Protein AF-A0A151R5M3-F1 (afdb_monomer)

Sequence (95 aa):
MTIACFLSGAAILAVGAHLSYVNVAPQQARTKARNDFVMETLKKKYGYTSPYENLARNDPYDKRSQISSTRDKADYARARSDLVKETFSNLGFKK

Mean predicted aligned error: 15.24 Å

Solvent-accessible surface area (backbone atoms only — not comparable to full-atom values): 5420 Å² total; per-residue (Å²): 111,68,68,59,54,52,53,52,50,51,49,53,51,52,53,52,52,52,54,49,49,67,63,45,49,62,56,52,50,53,53,47,55,52,50,53,54,51,50,52,52,41,28,75,76,69,69,50,73,61,78,63,59,62,49,68,75,63,48,66,63,62,60,50,51,53,51,50,54,52,48,55,51,51,53,51,54,48,54,52,51,50,51,50,50,51,50,45,62,73,68,63,70,73,128

pLDDT: mean 81.11, std 11.11, range [55.09, 95.12]

Secondary structure (DSSP, 8-state):
-HHHHHHHHHHHHHHHHHHHHHHHHHHHHHHHHHHHHHHHHHHHHH----HHHHHHHT-HHHHHHHHHHHHHHHHHHHHHHHHHHHHHHHTT---

Organism: Cajanus cajan (NCBI:txid3821)

Structure (mmCIF, N/CA/C/O backbone):
data_AF-A0A151R5M3-F1
#
_en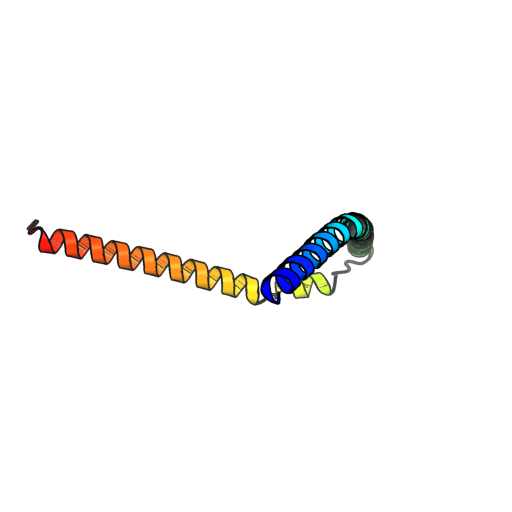try.id   AF-A0A151R5M3-F1
#
loop_
_atom_site.group_PDB
_atom_site.id
_atom_site.type_symbol
_atom_site.label_atom_id
_atom_site.label_alt_id
_atom_site.label_comp_id
_atom_site.label_asym_id
_atom_site.label_entity_id
_atom_site.label_seq_id
_atom_site.pdbx_PDB_ins_code
_atom_site.Cartn_x
_atom_site.Cartn_y
_atom_site.Cartn_z
_atom_site.occupancy
_atom_site.B_iso_or_equiv
_atom_site.auth_seq_id
_atom_site.auth_comp_id
_atom_site.auth_asym_id
_atom_site.auth_atom_id
_atom_site.pdbx_PDB_model_num
ATOM 1 N N . MET A 1 1 ? 27.560 -0.043 -25.882 1.00 61.59 1 MET A N 1
ATOM 2 C CA . MET A 1 1 ? 27.928 0.654 -24.629 1.00 61.59 1 MET A CA 1
ATOM 3 C C . MET A 1 1 ? 26.723 1.260 -23.918 1.00 61.59 1 MET A C 1
ATOM 5 O O . MET A 1 1 ? 26.502 0.904 -22.774 1.00 61.59 1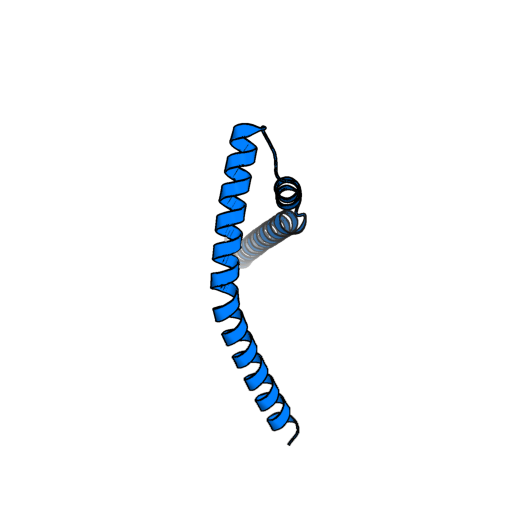 MET A O 1
ATOM 9 N N . THR A 1 2 ? 25.877 2.060 -24.575 1.00 86.50 2 THR A N 1
ATOM 10 C CA . THR A 1 2 ? 24.677 2.661 -23.948 1.00 86.50 2 THR A CA 1
ATOM 11 C C . THR A 1 2 ? 23.682 1.637 -23.390 1.00 86.50 2 THR A C 1
ATOM 13 O O . THR A 1 2 ? 23.299 1.737 -22.231 1.00 86.50 2 THR A O 1
ATOM 16 N N . ILE A 1 3 ? 23.318 0.610 -24.167 1.00 87.12 3 ILE A N 1
ATOM 17 C CA . ILE A 1 3 ? 22.365 -0.438 -23.744 1.00 87.12 3 ILE A CA 1
ATOM 18 C C . ILE A 1 3 ? 22.840 -1.147 -22.466 1.00 87.12 3 ILE A C 1
ATOM 20 O O . ILE A 1 3 ? 22.052 -1.366 -21.553 1.00 87.12 3 ILE A O 1
ATOM 24 N N . ALA A 1 4 ? 24.136 -1.451 -22.367 1.00 85.19 4 ALA A N 1
ATOM 25 C CA . ALA A 1 4 ? 24.711 -2.098 -21.190 1.00 85.19 4 ALA A CA 1
ATOM 26 C C . ALA A 1 4 ? 24.626 -1.205 -19.939 1.00 85.19 4 ALA A C 1
ATOM 28 O O . ALA A 1 4 ? 24.248 -1.691 -18.877 1.00 85.19 4 ALA A O 1
ATOM 29 N N . CYS A 1 5 ? 24.897 0.099 -20.071 1.00 86.56 5 CYS A N 1
ATOM 30 C CA . CYS A 1 5 ? 24.735 1.067 -18.981 1.00 86.56 5 CYS A CA 1
ATOM 31 C C . CYS A 1 5 ? 23.273 1.193 -18.522 1.00 86.56 5 CYS A C 1
ATOM 33 O O . CYS A 1 5 ? 23.009 1.262 -17.324 1.00 86.56 5 CYS A O 1
ATOM 35 N N . PHE A 1 6 ? 22.312 1.199 -19.452 1.00 91.81 6 PHE A N 1
ATOM 36 C CA . PHE A 1 6 ? 20.889 1.250 -19.100 1.00 91.81 6 PHE A CA 1
ATOM 37 C C . PHE A 1 6 ? 20.428 -0.022 -18.390 1.00 91.81 6 PHE A C 1
ATOM 39 O O . PHE A 1 6 ? 19.732 0.066 -17.382 1.00 91.81 6 PHE A O 1
ATOM 46 N N . LEU A 1 7 ? 20.848 -1.195 -18.870 1.00 93.31 7 LEU A N 1
ATOM 47 C CA . LEU A 1 7 ? 20.525 -2.470 -18.231 1.00 93.31 7 LEU A CA 1
ATOM 48 C C . LEU A 1 7 ? 21.146 -2.575 -16.833 1.00 93.31 7 LEU A C 1
ATOM 50 O O . LEU A 1 7 ? 20.467 -3.004 -15.902 1.00 93.31 7 LEU A O 1
ATOM 54 N N . SER A 1 8 ? 22.397 -2.134 -16.654 1.00 91.56 8 SER A N 1
ATOM 55 C CA . SER A 1 8 ? 23.029 -2.139 -15.331 1.00 91.56 8 SER A CA 1
ATOM 56 C C . SER A 1 8 ? 22.352 -1.154 -14.375 1.0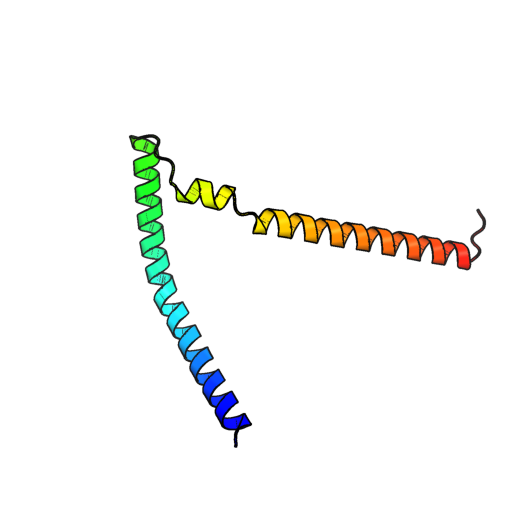0 91.56 8 SER A C 1
ATOM 58 O O . SER A 1 8 ? 22.113 -1.490 -13.218 1.00 91.56 8 SER A O 1
ATOM 60 N N . GLY A 1 9 ? 21.989 0.040 -14.854 1.00 93.81 9 GLY A N 1
ATOM 61 C CA . GLY A 1 9 ? 21.242 1.020 -14.068 1.00 93.81 9 GLY A CA 1
ATOM 62 C C .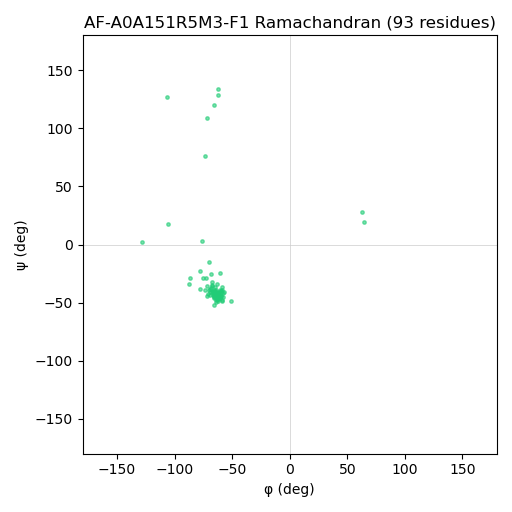 GLY A 1 9 ? 19.867 0.496 -13.651 1.00 93.81 9 GLY A C 1
ATOM 63 O O . GLY A 1 9 ? 19.514 0.559 -12.475 1.00 93.81 9 GLY A O 1
ATOM 64 N N . ALA A 1 10 ? 19.120 -0.094 -14.588 1.00 94.12 10 ALA A N 1
ATOM 65 C CA . ALA A 1 10 ? 17.820 -0.698 -14.312 1.00 94.12 10 ALA A CA 1
ATOM 66 C C . ALA A 1 10 ? 17.921 -1.833 -13.281 1.00 94.12 10 ALA A C 1
ATOM 68 O O . ALA A 1 10 ? 17.089 -1.911 -12.378 1.00 94.12 10 ALA A O 1
ATOM 69 N N . ALA A 1 11 ? 18.962 -2.668 -13.362 1.00 93.19 11 ALA A N 1
ATOM 70 C CA . ALA A 1 11 ? 19.198 -3.740 -12.398 1.00 93.19 11 ALA A CA 1
ATOM 71 C C . ALA A 1 11 ? 19.452 -3.202 -10.979 1.00 93.19 11 ALA A C 1
ATOM 73 O O . ALA A 1 11 ? 18.836 -3.678 -10.025 1.00 93.19 11 ALA A O 1
ATOM 74 N N . ILE A 1 12 ? 20.299 -2.177 -10.828 1.00 95.12 12 ILE A N 1
ATOM 75 C CA . ILE A 1 12 ? 20.582 -1.561 -9.521 1.00 95.12 12 ILE A CA 1
ATOM 76 C C . ILE A 1 12 ? 19.315 -0.931 -8.931 1.00 95.12 12 ILE A C 1
ATOM 78 O O . ILE A 1 12 ? 19.028 -1.123 -7.749 1.00 95.12 12 ILE A O 1
ATOM 82 N N . LEU A 1 13 ? 18.527 -0.224 -9.747 1.00 94.50 13 LEU A N 1
ATOM 83 C CA . LEU A 1 13 ? 17.270 0.378 -9.299 1.00 94.50 13 LEU A CA 1
ATOM 84 C C . LEU A 1 13 ? 16.244 -0.677 -8.878 1.00 94.50 13 LEU A C 1
ATOM 86 O O . LEU A 1 13 ? 15.605 -0.513 -7.842 1.00 94.50 13 LEU A O 1
A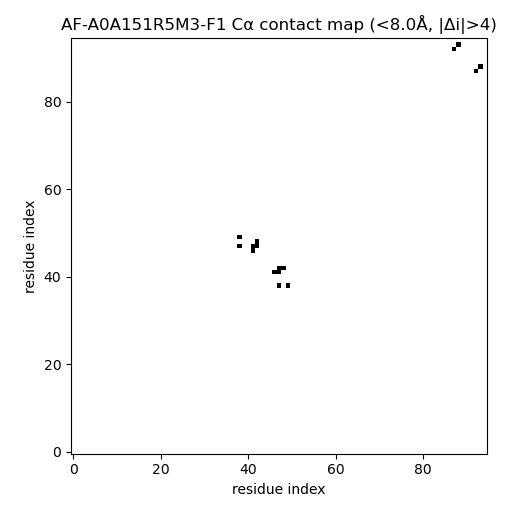TOM 90 N N . ALA A 1 14 ? 16.113 -1.772 -9.630 1.00 94.44 14 ALA A N 1
ATOM 91 C CA . ALA A 1 14 ? 15.199 -2.858 -9.291 1.00 94.44 14 ALA A CA 1
ATOM 92 C C . ALA A 1 14 ? 15.574 -3.525 -7.957 1.00 94.44 14 ALA A C 1
ATOM 94 O O . ALA A 1 14 ? 14.713 -3.721 -7.098 1.00 94.44 14 ALA A O 1
ATOM 95 N N . VAL A 1 15 ? 16.862 -3.817 -7.748 1.00 93.50 15 VAL A N 1
ATOM 96 C CA . VAL A 1 15 ? 17.360 -4.406 -6.494 1.00 93.50 15 VAL A CA 1
ATOM 97 C C . VAL A 1 15 ? 17.181 -3.437 -5.323 1.00 93.50 15 VAL A C 1
ATOM 99 O O . VAL A 1 15 ? 16.679 -3.829 -4.270 1.00 93.50 15 VAL A O 1
ATOM 102 N N . GLY A 1 16 ? 17.528 -2.161 -5.508 1.00 91.31 16 GLY A N 1
ATOM 103 C CA . GLY A 1 16 ? 17.348 -1.129 -4.486 1.00 91.31 16 GLY A CA 1
ATOM 104 C C . GLY A 1 16 ? 15.879 -0.933 -4.103 1.00 91.31 16 GLY A C 1
ATOM 105 O O . GLY A 1 16 ? 15.552 -0.871 -2.917 1.00 91.31 16 GLY A O 1
ATOM 106 N N . ALA A 1 17 ? 14.978 -0.909 -5.088 1.00 90.88 17 ALA A N 1
ATOM 107 C CA . ALA A 1 17 ? 13.539 -0.822 -4.858 1.00 90.88 17 ALA A CA 1
ATOM 108 C C . ALA A 1 17 ? 13.004 -2.048 -4.103 1.00 90.88 17 ALA A C 1
ATOM 110 O O . ALA A 1 17 ? 12.226 -1.891 -3.161 1.00 90.88 17 ALA A O 1
ATOM 111 N N . HIS A 1 18 ? 13.452 -3.256 -4.461 1.00 88.69 18 HIS A N 1
ATOM 112 C CA . HIS A 1 18 ? 13.044 -4.487 -3.786 1.00 88.69 18 HIS A CA 1
ATOM 113 C C . HIS A 1 18 ? 13.460 -4.497 -2.308 1.00 88.69 18 HIS A C 1
ATOM 115 O O . HIS A 1 18 ? 12.626 -4.726 -1.431 1.00 88.69 18 HIS A O 1
ATOM 121 N N . LEU A 1 19 ? 14.722 -4.168 -2.016 1.00 87.69 19 LEU A N 1
ATOM 122 C CA . LEU A 1 19 ? 15.237 -4.090 -0.644 1.00 87.69 19 LEU A CA 1
ATOM 123 C C . LEU A 1 19 ? 14.551 -2.986 0.172 1.00 87.69 19 LEU A C 1
ATOM 125 O O . LEU A 1 19 ? 14.229 -3.189 1.344 1.00 87.69 19 LEU A O 1
ATOM 129 N N . SER A 1 20 ? 14.284 -1.835 -0.451 1.00 82.81 20 SER A N 1
ATOM 130 C CA . SER A 1 20 ? 13.527 -0.745 0.171 1.00 82.81 20 SER A CA 1
ATOM 131 C C . SER A 1 20 ? 12.126 -1.210 0.580 1.00 82.81 20 SER A C 1
ATOM 133 O O . SER A 1 20 ? 11.728 -1.040 1.733 1.00 82.81 20 SER A O 1
ATOM 135 N N . TYR A 1 21 ? 11.406 -1.888 -0.319 1.00 81.56 21 TYR A N 1
ATOM 136 C CA . TYR A 1 21 ? 10.061 -2.393 -0.040 1.00 81.56 21 TYR A CA 1
ATOM 137 C C . TYR A 1 21 ? 10.042 -3.400 1.118 1.00 81.56 21 TYR A C 1
ATOM 139 O O . TYR A 1 21 ? 9.229 -3.268 2.036 1.00 81.56 21 TYR A O 1
ATOM 147 N N . VAL A 1 22 ? 10.974 -4.361 1.124 1.00 83.94 22 VAL A N 1
ATOM 148 C CA . VAL A 1 22 ? 11.096 -5.376 2.187 1.00 83.94 22 VAL A CA 1
ATOM 149 C C . VAL A 1 22 ? 11.322 -4.739 3.563 1.00 83.94 22 VAL A C 1
ATOM 151 O O . VAL A 1 22 ? 10.761 -5.208 4.552 1.00 83.94 22 VAL A O 1
ATOM 154 N N . ASN A 1 23 ? 12.079 -3.643 3.639 1.00 82.94 23 ASN A N 1
ATOM 155 C CA . ASN A 1 23 ? 12.396 -2.984 4.909 1.00 82.94 23 ASN A CA 1
ATOM 156 C C . ASN A 1 23 ? 11.342 -1.963 5.370 1.00 82.94 23 ASN A C 1
ATOM 158 O O . ASN A 1 23 ? 11.181 -1.743 6.576 1.00 82.94 23 ASN A O 1
ATOM 162 N N . VAL A 1 24 ? 10.616 -1.335 4.441 1.00 81.00 24 VAL A N 1
ATOM 163 C CA . VAL A 1 24 ? 9.549 -0.367 4.753 1.00 81.00 24 VAL A CA 1
ATOM 164 C C . VAL A 1 24 ? 8.264 -1.078 5.178 1.00 81.00 24 VAL A C 1
ATOM 166 O O . VAL A 1 24 ? 7.613 -0.644 6.131 1.00 81.00 24 VAL A O 1
ATOM 169 N N . ALA A 1 25 ? 7.929 -2.207 4.550 1.00 79.56 25 ALA A N 1
ATOM 170 C CA . ALA A 1 25 ? 6.720 -2.976 4.842 1.00 79.56 25 ALA A CA 1
ATOM 171 C C . ALA A 1 25 ? 6.506 -3.305 6.340 1.00 79.56 25 ALA A C 1
ATOM 173 O O . ALA A 1 25 ? 5.416 -3.035 6.854 1.00 79.56 25 ALA A O 1
ATOM 174 N N . PRO A 1 26 ? 7.496 -3.817 7.102 1.00 77.75 26 PRO A N 1
ATOM 175 C CA . PRO A 1 26 ? 7.297 -4.129 8.518 1.00 77.75 26 PRO A CA 1
ATOM 176 C C . PRO A 1 26 ? 7.094 -2.876 9.378 1.00 77.75 26 PRO A C 1
ATOM 178 O O . PRO A 1 26 ? 6.352 -2.909 10.361 1.00 77.75 26 PRO A O 1
ATOM 181 N N . GLN A 1 27 ? 7.721 -1.754 9.017 1.00 80.06 27 GLN A N 1
ATOM 182 C CA . GLN A 1 27 ? 7.536 -0.485 9.723 1.00 80.06 27 GLN A CA 1
ATOM 183 C C . GLN A 1 27 ? 6.145 0.089 9.451 1.00 80.06 27 GLN A C 1
ATOM 185 O O . GLN A 1 27 ? 5.450 0.504 10.379 1.00 80.06 27 GLN A O 1
ATOM 190 N N . GLN A 1 28 ? 5.697 0.020 8.199 1.00 82.88 28 GLN A N 1
ATOM 191 C CA . GLN A 1 28 ? 4.352 0.409 7.802 1.00 82.88 28 GLN A CA 1
ATOM 192 C C . GLN A 1 28 ? 3.289 -0.454 8.495 1.00 82.88 28 GLN A C 1
ATOM 194 O O . GLN A 1 28 ? 2.302 0.087 8.988 1.00 82.88 28 GLN A O 1
ATOM 199 N N . ALA A 1 29 ? 3.510 -1.767 8.617 1.00 79.06 29 ALA A N 1
ATO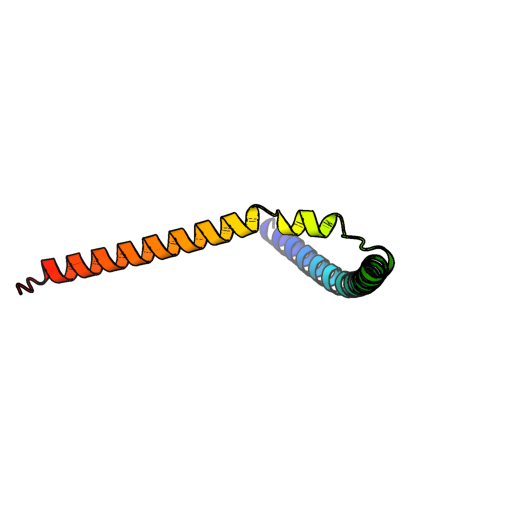M 200 C CA . ALA A 1 29 ? 2.604 -2.675 9.320 1.00 79.06 29 ALA A CA 1
ATOM 201 C C . ALA A 1 29 ? 2.465 -2.324 10.811 1.00 79.06 29 ALA A C 1
ATOM 203 O O . ALA A 1 29 ? 1.352 -2.288 11.335 1.00 79.06 29 ALA A O 1
ATOM 204 N N . ARG A 1 30 ? 3.572 -1.997 11.493 1.00 84.19 30 ARG A N 1
ATOM 205 C CA . ARG A 1 30 ? 3.550 -1.576 12.907 1.00 84.19 30 ARG A CA 1
ATOM 206 C C . ARG A 1 30 ? 2.823 -0.249 13.100 1.00 84.19 30 ARG A C 1
ATOM 208 O O . ARG A 1 30 ? 2.003 -0.129 14.008 1.00 84.19 30 ARG A O 1
ATOM 215 N N . THR A 1 31 ? 3.102 0.734 12.248 1.00 84.81 31 THR A N 1
ATOM 216 C CA . THR A 1 31 ? 2.433 2.040 12.300 1.00 84.81 31 THR A CA 1
ATOM 217 C C . THR A 1 31 ? 0.945 1.904 12.000 1.00 84.81 31 THR A C 1
ATOM 219 O O . THR A 1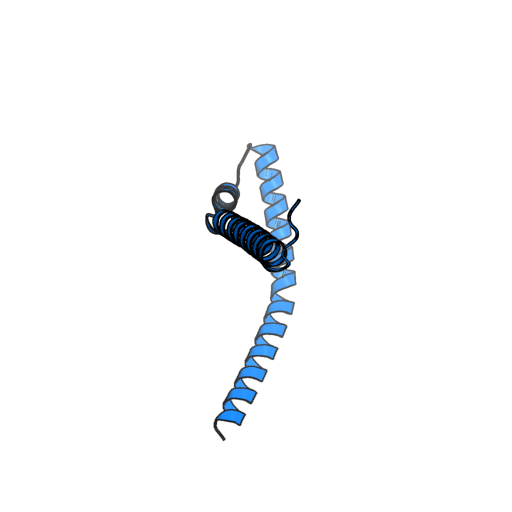 31 ? 0.127 2.485 12.709 1.00 84.81 31 THR A O 1
ATOM 222 N N . LYS A 1 32 ? 0.578 1.073 11.018 1.00 82.44 32 LYS A N 1
ATOM 223 C CA . LYS A 1 32 ? -0.818 0.781 10.693 1.00 82.44 32 LYS A CA 1
ATOM 224 C C . LYS A 1 32 ? -1.541 0.107 11.859 1.00 82.44 32 LYS A C 1
ATOM 226 O O . LYS A 1 32 ? -2.595 0.586 12.248 1.00 82.44 32 LYS A O 1
ATOM 231 N N . ALA A 1 33 ? -0.948 -0.915 12.477 1.00 85.06 33 ALA A N 1
ATOM 232 C CA . ALA A 1 33 ? -1.544 -1.596 13.629 1.00 85.06 33 ALA A CA 1
ATOM 233 C C . ALA A 1 33 ? -1.786 -0.646 14.815 1.00 85.06 33 ALA A C 1
ATOM 235 O O . ALA A 1 33 ? -2.829 -0.705 15.463 1.00 85.06 33 ALA A O 1
ATOM 236 N N . ARG A 1 34 ? -0.847 0.275 15.078 1.00 87.62 34 ARG A N 1
ATOM 237 C CA . ARG A 1 34 ? -1.033 1.314 16.104 1.00 87.62 34 ARG A CA 1
ATOM 238 C C . ARG A 1 34 ? -2.148 2.285 15.740 1.00 87.62 34 ARG A C 1
ATOM 240 O O . ARG A 1 34 ? -2.950 2.627 16.602 1.00 87.62 34 ARG A O 1
ATOM 247 N N . ASN A 1 35 ? -2.194 2.728 14.487 1.00 85.62 35 ASN A N 1
ATOM 248 C CA . ASN A 1 35 ? -3.233 3.637 14.024 1.00 85.62 35 ASN A CA 1
ATOM 249 C C . ASN A 1 35 ? -4.620 2.985 14.135 1.00 85.62 35 ASN A C 1
ATOM 251 O O . ASN A 1 35 ? -5.525 3.586 14.704 1.00 85.62 35 ASN A O 1
ATOM 255 N N . ASP A 1 36 ? -4.754 1.732 13.692 1.00 87.19 36 ASP A N 1
ATOM 256 C CA . ASP A 1 36 ? -6.001 0.963 13.748 1.00 87.19 36 ASP A CA 1
ATOM 257 C C . ASP A 1 36 ? -6.504 0.837 15.203 1.00 87.19 36 ASP A C 1
ATOM 259 O O . ASP A 1 36 ? -7.665 1.137 15.485 1.00 87.19 36 ASP A O 1
ATOM 263 N N . PHE A 1 37 ? -5.612 0.525 16.153 1.00 88.94 37 PHE A N 1
ATOM 264 C CA . PHE A 1 37 ? -5.941 0.467 17.584 1.00 88.94 37 PHE A CA 1
ATOM 265 C C . PHE A 1 37 ? -6.400 1.819 18.166 1.00 88.94 37 PHE A C 1
ATOM 267 O O . PHE A 1 37 ? -7.373 1.892 18.925 1.00 88.94 37 PHE A O 1
ATOM 274 N N . VAL A 1 38 ? -5.712 2.915 17.825 1.00 90.06 38 VAL A N 1
ATOM 275 C CA . VAL A 1 38 ? -6.081 4.260 18.299 1.00 90.06 38 VAL A CA 1
ATOM 276 C C . VAL A 1 38 ? -7.429 4.679 17.716 1.00 90.06 38 VAL A C 1
ATOM 278 O O . VAL A 1 38 ? -8.278 5.186 18.449 1.00 90.06 38 VAL A O 1
ATOM 281 N N . MET A 1 39 ? -7.657 4.430 16.426 1.00 87.06 39 MET A N 1
ATOM 282 C CA . MET A 1 39 ? -8.926 4.739 15.767 1.00 87.06 39 MET A CA 1
ATOM 283 C C . MET A 1 39 ? -10.086 3.950 16.379 1.00 87.06 39 MET A C 1
ATOM 285 O O . MET A 1 39 ? -11.127 4.538 16.669 1.00 87.06 39 MET A O 1
ATOM 289 N N . GLU A 1 40 ? -9.904 2.656 16.652 1.00 88.62 40 GLU A N 1
ATOM 290 C CA . GLU A 1 40 ? -10.906 1.833 17.338 1.00 88.62 40 GLU A CA 1
ATOM 291 C C . GLU A 1 40 ? -11.238 2.393 18.730 1.00 88.62 40 GLU A C 1
ATOM 293 O O . GLU A 1 40 ? -12.408 2.543 19.095 1.00 88.62 40 GLU A O 1
ATOM 298 N N . THR A 1 41 ? -10.210 2.784 19.486 1.00 91.31 41 THR A N 1
ATOM 299 C CA . THR A 1 41 ? -10.371 3.364 20.825 1.00 91.31 41 THR A CA 1
ATOM 300 C C . THR A 1 41 ? -11.132 4.691 20.781 1.00 91.31 41 THR A C 1
ATOM 302 O O . THR A 1 41 ? -12.053 4.907 21.575 1.00 91.31 41 THR A O 1
ATOM 305 N N . LEU A 1 42 ? -10.782 5.581 19.848 1.00 91.19 42 LEU A N 1
ATOM 306 C CA . LEU A 1 42 ? -11.443 6.876 19.674 1.00 91.19 42 LEU A CA 1
ATOM 307 C C . LEU A 1 42 ? -12.892 6.717 19.209 1.00 91.19 42 LEU A C 1
ATOM 309 O O . LEU A 1 42 ? -13.780 7.403 19.722 1.00 91.19 42 LEU A O 1
ATOM 313 N N . LYS A 1 43 ? -13.153 5.777 18.297 1.00 88.81 43 LYS A N 1
ATOM 314 C CA . LYS A 1 43 ? -14.504 5.445 17.837 1.00 88.81 43 LYS A CA 1
ATOM 315 C C . LYS A 1 43 ? -15.370 4.949 18.990 1.00 88.81 43 LYS A C 1
ATOM 317 O O . LYS A 1 43 ? -16.481 5.438 19.169 1.00 88.81 43 LYS A O 1
ATOM 322 N N . LYS A 1 44 ? -14.846 4.038 19.817 1.00 91.38 44 LYS A N 1
ATOM 323 C CA . LYS A 1 44 ? -15.567 3.492 20.977 1.00 91.38 44 LYS A CA 1
ATOM 324 C C . LYS A 1 44 ? -15.861 4.547 22.044 1.00 91.38 44 LYS A C 1
ATOM 326 O O . LYS A 1 44 ? -16.924 4.510 22.651 1.00 91.38 44 LYS A O 1
ATOM 331 N N . LYS A 1 45 ? -14.916 5.455 22.307 1.00 93.44 45 LYS A N 1
ATOM 332 C CA . LYS A 1 45 ? -15.010 6.408 23.424 1.00 93.44 45 LYS A CA 1
ATOM 333 C C . LYS A 1 45 ? -15.755 7.698 23.058 1.00 93.44 45 LYS A C 1
ATOM 335 O O . LYS A 1 45 ? -16.445 8.247 23.908 1.00 93.44 45 LYS A O 1
ATOM 340 N N . TYR A 1 46 ? -15.628 8.165 21.815 1.00 92.19 46 TYR A N 1
ATOM 341 C CA . TYR A 1 46 ? -16.122 9.480 21.386 1.00 92.19 46 TYR A CA 1
ATOM 342 C C . TYR A 1 46 ? -17.001 9.443 20.128 1.00 92.19 46 TYR A C 1
ATOM 344 O O . TYR A 1 46 ? -17.382 10.498 19.632 1.00 92.19 46 TYR A O 1
ATOM 352 N N . GLY A 1 47 ? -17.290 8.265 19.561 1.00 88.69 47 GLY A N 1
ATOM 353 C CA . GLY A 1 47 ? -17.986 8.170 18.270 1.00 88.69 47 GLY A CA 1
ATOM 354 C C . GLY A 1 47 ? -17.175 8.754 17.108 1.00 88.69 47 GLY A C 1
ATOM 355 O O . GLY A 1 47 ? -17.732 9.100 16.068 1.00 88.69 47 GLY A O 1
ATOM 356 N N . TYR A 1 48 ? -15.858 8.898 17.287 1.00 83.94 48 TYR A N 1
ATOM 357 C CA . TYR A 1 48 ? -14.985 9.516 16.301 1.00 83.94 48 TYR A CA 1
ATOM 358 C C . TYR A 1 48 ? -14.982 8.717 14.994 1.00 83.94 48 TYR A C 1
ATOM 360 O O . TYR A 1 48 ? -14.753 7.507 14.990 1.00 83.94 48 TYR A O 1
ATOM 368 N N . THR A 1 49 ? -15.213 9.416 13.884 1.00 80.44 49 THR A N 1
ATOM 369 C CA . THR A 1 49 ? -15.068 8.878 12.529 1.00 80.44 49 THR A CA 1
ATOM 370 C C . THR A 1 49 ? -13.812 9.474 11.915 1.00 80.44 49 THR A C 1
ATOM 372 O O . THR A 1 49 ? -13.646 10.694 11.897 1.00 80.44 49 THR A O 1
ATOM 375 N N . SER A 1 50 ? -12.926 8.619 11.408 1.00 76.19 50 SER A N 1
ATOM 376 C CA . SER A 1 50 ? -11.685 9.070 10.784 1.00 76.19 50 SER A CA 1
ATOM 377 C C . SER A 1 50 ? -11.983 9.929 9.543 1.00 76.19 50 SER A C 1
ATOM 379 O O . SER A 1 50 ? -12.782 9.518 8.695 1.00 76.19 50 SER A O 1
ATOM 381 N N . PRO A 1 51 ? -11.324 11.089 9.359 1.00 75.75 51 PRO A N 1
ATOM 382 C CA . PRO A 1 51 ? -11.484 11.906 8.154 1.00 75.75 51 PRO A CA 1
ATOM 383 C C . PRO A 1 51 ? -11.064 11.152 6.882 1.00 75.75 51 PRO A C 1
ATOM 385 O O . PRO A 1 51 ? -11.592 11.418 5.804 1.00 75.75 51 PRO A O 1
ATOM 388 N N . TYR A 1 52 ? -10.188 10.151 7.011 1.00 65.44 52 TYR A N 1
ATOM 389 C CA . TYR A 1 52 ? -9.737 9.300 5.909 1.00 65.44 52 TYR A CA 1
ATOM 390 C C . TYR A 1 52 ? -10.755 8.221 5.511 1.00 65.44 52 TYR A C 1
ATOM 392 O O . TYR A 1 52 ? -10.752 7.770 4.368 1.00 65.44 52 TYR A O 1
ATOM 400 N N . GLU A 1 53 ? -11.668 7.836 6.407 1.00 66.94 53 GLU A N 1
ATOM 401 C CA . GLU A 1 53 ? -12.736 6.870 6.104 1.00 66.94 53 GLU A CA 1
ATOM 402 C C . GLU A 1 53 ? -13.745 7.452 5.101 1.00 66.94 53 GLU A C 1
ATOM 404 O O . GLU A 1 53 ? -14.241 6.759 4.212 1.00 66.94 53 GLU A O 1
ATOM 409 N N . ASN A 1 54 ? -13.999 8.760 5.187 1.00 64.50 54 ASN A N 1
ATOM 410 C CA . ASN A 1 54 ? -14.878 9.462 4.256 1.00 64.50 54 ASN A CA 1
ATOM 411 C C . ASN A 1 54 ? -14.216 9.706 2.893 1.00 64.50 54 ASN A C 1
ATOM 413 O O . ASN A 1 54 ? -14.921 9.745 1.890 1.00 64.50 54 ASN A O 1
ATOM 417 N N . LEU A 1 55 ? -12.887 9.834 2.830 1.00 66.00 55 LEU A N 1
ATOM 418 C CA . LEU A 1 55 ? -12.161 9.944 1.559 1.00 66.00 55 LEU A CA 1
ATOM 419 C C . LEU A 1 55 ? -12.133 8.603 0.816 1.00 66.00 55 LEU A C 1
ATOM 421 O O . LEU A 1 55 ? -12.448 8.567 -0.368 1.00 66.00 55 LEU A O 1
ATOM 425 N N . ALA A 1 56 ? -11.864 7.497 1.519 1.00 62.41 56 ALA A N 1
ATOM 426 C CA . ALA A 1 56 ? -11.862 6.157 0.927 1.00 62.41 56 ALA A CA 1
ATOM 427 C C . ALA A 1 56 ? -13.244 5.739 0.384 1.00 62.41 56 ALA A C 1
ATOM 429 O O . ALA A 1 56 ? -13.336 5.068 -0.639 1.00 62.41 56 ALA A O 1
ATOM 430 N N . ARG A 1 57 ? -14.337 6.174 1.029 1.00 56.78 57 ARG A N 1
ATOM 431 C CA . ARG A 1 57 ? -15.710 5.946 0.541 1.00 56.78 57 ARG A CA 1
ATOM 432 C C . ARG A 1 57 ? -16.030 6.720 -0.747 1.00 56.78 57 ARG A C 1
ATOM 434 O O . ARG A 1 57 ? -16.914 6.312 -1.493 1.00 56.78 57 ARG A O 1
ATOM 441 N N . ASN A 1 58 ? -15.347 7.836 -0.992 1.00 57.94 58 ASN A N 1
ATOM 442 C CA . ASN A 1 58 ? -15.626 8.750 -2.100 1.00 57.94 58 ASN A CA 1
ATOM 443 C C . ASN A 1 58 ? -14.594 8.660 -3.232 1.00 57.94 58 ASN A C 1
ATOM 445 O O . ASN A 1 58 ? -14.527 9.583 -4.039 1.00 57.94 58 ASN A O 1
ATOM 449 N N . ASP A 1 59 ? -13.799 7.590 -3.311 1.00 62.16 59 ASP A N 1
ATOM 450 C CA . ASP A 1 59 ? -12.757 7.471 -4.330 1.00 62.16 59 ASP A CA 1
ATOM 451 C C . ASP A 1 59 ? -13.379 7.225 -5.730 1.00 62.16 59 ASP A C 1
ATOM 453 O O . ASP A 1 59 ? -13.944 6.154 -5.991 1.00 62.16 59 ASP A O 1
ATOM 457 N N . PRO A 1 60 ? -13.351 8.207 -6.656 1.00 60.53 60 PRO A N 1
ATOM 458 C CA . PRO A 1 60 ? -14.055 8.112 -7.937 1.00 60.53 60 PRO A CA 1
ATOM 459 C C . PRO A 1 60 ? -13.425 7.089 -8.896 1.00 60.53 60 PRO A C 1
ATOM 461 O O . PRO A 1 60 ? -14.065 6.691 -9.876 1.00 60.53 60 PRO A O 1
ATOM 464 N N . TYR A 1 61 ? -12.191 6.650 -8.630 1.00 58.16 61 TYR A N 1
ATOM 465 C CA . TYR A 1 61 ? -11.461 5.714 -9.482 1.00 58.16 61 TYR A CA 1
ATOM 466 C C . TYR A 1 61 ? -11.994 4.282 -9.388 1.00 58.16 61 TYR A C 1
ATOM 468 O O . TYR A 1 61 ? -12.132 3.633 -10.426 1.00 58.16 61 TYR A O 1
ATOM 476 N N . ASP A 1 62 ? -12.372 3.806 -8.198 1.00 63.53 62 ASP A N 1
ATOM 477 C CA . ASP A 1 62 ? -12.904 2.445 -8.030 1.00 63.53 62 ASP A CA 1
ATOM 478 C C . ASP A 1 62 ? -14.256 2.293 -8.744 1.00 63.53 62 ASP A C 1
ATOM 480 O O . ASP A 1 62 ? -14.460 1.398 -9.570 1.00 63.53 62 ASP A O 1
ATOM 484 N N . LYS A 1 63 ? -15.153 3.271 -8.554 1.00 63.31 63 LYS A N 1
ATOM 485 C CA . LYS A 1 63 ? -16.465 3.281 -9.215 1.00 63.31 63 LYS A CA 1
ATOM 486 C C . LYS A 1 63 ? -16.333 3.351 -10.738 1.00 63.31 63 LYS A C 1
ATOM 488 O O . LYS A 1 63 ? -17.050 2.651 -11.450 1.00 63.31 63 LYS A O 1
ATOM 493 N N . ARG A 1 64 ? -15.412 4.173 -11.257 1.00 62.09 64 ARG A N 1
ATOM 494 C CA . ARG A 1 64 ? -15.182 4.298 -12.704 1.00 62.09 64 ARG A CA 1
ATOM 495 C C . ARG A 1 64 ? -14.535 3.048 -13.301 1.00 62.09 64 ARG A C 1
ATOM 497 O O . ARG A 1 64 ? -14.947 2.642 -14.382 1.00 62.09 64 ARG A O 1
ATOM 504 N N . SER A 1 65 ? -13.598 2.419 -12.595 1.00 63.25 65 SER A N 1
ATOM 505 C CA . SER A 1 65 ? -12.972 1.157 -13.008 1.00 63.25 65 SER A CA 1
ATOM 506 C C . SER A 1 65 ? -14.004 0.031 -13.142 1.00 63.25 65 SER A C 1
ATOM 508 O O . SER A 1 65 ? -14.070 -0.638 -14.176 1.00 63.25 65 SER A O 1
ATOM 510 N N . GLN A 1 66 ? -14.896 -0.113 -12.155 1.00 66.75 66 GLN A N 1
ATOM 511 C CA . GLN A 1 66 ? -15.966 -1.113 -12.205 1.00 66.75 66 GLN A CA 1
ATOM 512 C C . GLN A 1 66 ? -16.987 -0.834 -13.318 1.00 66.75 66 GLN A C 1
ATOM 514 O O . GLN A 1 66 ? -17.419 -1.760 -14.009 1.00 66.75 66 GLN A O 1
ATOM 519 N N . ILE A 1 67 ? -17.346 0.434 -13.543 1.00 70.38 67 ILE A N 1
ATOM 520 C CA . ILE A 1 67 ? -18.256 0.825 -14.631 1.00 70.38 67 ILE A CA 1
ATOM 521 C C . ILE A 1 67 ? -17.627 0.549 -16.004 1.00 70.38 67 ILE A C 1
ATOM 523 O O . ILE A 1 67 ? -18.314 0.025 -16.876 1.00 70.38 67 ILE A O 1
ATOM 527 N N . SER A 1 68 ? -16.343 0.858 -16.212 1.00 73.44 68 SER A N 1
ATOM 528 C CA . SER A 1 68 ? -15.660 0.544 -17.475 1.00 73.44 68 SER A CA 1
ATOM 529 C C . SER A 1 68 ? -15.577 -0.965 -17.698 1.00 73.44 68 SER A C 1
ATOM 531 O O . SER A 1 68 ? -16.021 -1.451 -18.731 1.00 73.44 68 SER A O 1
ATOM 533 N N . SER A 1 69 ? -15.149 -1.727 -16.684 1.00 76.94 69 SER A N 1
ATOM 534 C CA . SER A 1 69 ? -15.055 -3.189 -16.782 1.00 76.94 69 SER A CA 1
ATOM 535 C C . SER A 1 69 ? -16.400 -3.856 -17.098 1.00 76.94 69 SER A C 1
ATOM 537 O O . SER A 1 69 ? -16.465 -4.807 -17.877 1.00 76.94 69 SER A O 1
ATOM 539 N N . THR A 1 70 ? -17.493 -3.369 -16.508 1.00 79.25 70 THR A N 1
ATOM 540 C CA . THR A 1 70 ? -18.839 -3.903 -16.773 1.00 79.25 70 THR A CA 1
ATOM 541 C C . THR A 1 70 ? -19.352 -3.534 -18.163 1.00 79.25 70 THR A C 1
ATOM 543 O O . THR A 1 70 ? -19.988 -4.375 -18.801 1.00 79.25 70 THR A O 1
ATOM 546 N N . ARG A 1 71 ? -19.035 -2.333 -18.666 1.00 83.88 71 ARG A N 1
ATOM 547 C CA . ARG A 1 71 ? -19.351 -1.917 -20.042 1.00 83.88 71 ARG A CA 1
ATOM 548 C C . ARG A 1 71 ? -18.624 -2.775 -21.069 1.00 83.88 71 ARG A C 1
ATOM 550 O O . ARG A 1 71 ? -19.275 -3.351 -21.934 1.00 83.88 71 ARG A O 1
ATOM 557 N N . ASP A 1 72 ? -17.316 -2.945 -20.896 1.00 86.75 72 ASP A N 1
ATOM 558 C CA . ASP A 1 72 ? -16.478 -3.720 -21.813 1.00 86.75 72 ASP A CA 1
ATOM 559 C C . ASP A 1 72 ? -16.947 -5.183 -21.886 1.00 86.75 72 ASP A C 1
ATOM 561 O O . ASP A 1 72 ? -17.026 -5.779 -22.963 1.00 86.75 72 ASP A O 1
ATOM 565 N N . LYS A 1 73 ? -17.353 -5.761 -20.745 1.00 89.12 73 LYS A N 1
ATOM 566 C CA . LYS A 1 73 ? -17.958 -7.103 -20.701 1.00 89.12 73 LYS A CA 1
ATOM 567 C C . LYS A 1 73 ? -19.294 -7.179 -21.439 1.00 89.12 73 LYS A C 1
ATOM 569 O O . LYS A 1 73 ? -19.551 -8.174 -22.119 1.00 89.12 73 LYS A O 1
ATOM 574 N N . ALA A 1 74 ? -20.151 -6.170 -21.297 1.00 87.31 74 ALA A N 1
ATOM 575 C CA . ALA A 1 74 ? -21.443 -6.131 -21.974 1.00 87.31 74 ALA A CA 1
ATOM 576 C C . ALA A 1 74 ? -21.282 -5.989 -23.496 1.00 87.31 74 ALA A C 1
ATOM 578 O O . ALA A 1 74 ? -21.973 -6.674 -24.253 1.00 87.31 74 ALA A O 1
ATOM 579 N N . ASP A 1 75 ? -20.338 -5.162 -23.944 1.00 91.31 75 ASP A N 1
ATOM 580 C CA . ASP A 1 75 ? -20.055 -4.966 -25.365 1.00 91.31 75 ASP A CA 1
ATOM 581 C C . ASP A 1 75 ? -19.421 -6.217 -25.992 1.00 91.31 75 ASP A C 1
ATOM 583 O O . ASP A 1 75 ? -19.833 -6.627 -27.078 1.00 91.31 75 ASP A O 1
ATOM 587 N N . TYR A 1 76 ? -18.535 -6.916 -25.272 1.00 84.38 76 TYR A N 1
ATOM 588 C CA . TYR A 1 76 ? -18.021 -8.223 -25.700 1.00 84.38 76 TYR A CA 1
ATOM 589 C C . TYR A 1 76 ? -19.134 -9.276 -25.832 1.00 84.38 76 TYR A C 1
ATOM 591 O O . TYR A 1 76 ? -19.190 -10.016 -26.816 1.00 84.38 76 TYR A O 1
ATOM 599 N N . ALA A 1 77 ? -20.055 -9.342 -24.865 1.00 86.75 77 ALA A N 1
ATOM 600 C CA . ALA A 1 77 ? -21.183 -10.271 -24.911 1.00 86.75 77 ALA A CA 1
ATOM 601 C C . ALA A 1 77 ? -22.142 -9.972 -26.078 1.00 86.75 77 ALA A C 1
ATOM 603 O O . ALA A 1 77 ? -22.653 -10.903 -26.713 1.00 86.75 77 ALA A O 1
ATOM 604 N N . ARG A 1 78 ? -22.356 -8.686 -26.393 1.00 91.00 78 ARG A N 1
ATOM 605 C CA . ARG A 1 78 ? -23.147 -8.251 -27.551 1.00 91.00 78 ARG A CA 1
ATOM 606 C C . ARG A 1 78 ? -22.467 -8.647 -28.860 1.00 91.00 78 ARG A C 1
ATOM 608 O O . ARG A 1 78 ? -23.079 -9.363 -29.644 1.00 91.00 78 ARG A O 1
ATOM 615 N N . ALA A 1 79 ? -21.191 -8.299 -29.033 1.00 91.00 79 ALA A N 1
ATOM 616 C CA . ALA A 1 79 ? -20.418 -8.643 -30.227 1.00 91.00 79 ALA A CA 1
ATOM 617 C C . ALA A 1 79 ? -20.382 -10.160 -30.476 1.00 91.00 79 ALA A C 1
ATOM 619 O O . ALA A 1 79 ? -20.558 -10.620 -31.602 1.00 91.00 79 ALA A O 1
ATOM 620 N N . ARG A 1 80 ? -20.234 -10.958 -29.411 1.00 89.62 80 ARG A N 1
ATOM 621 C CA . ARG A 1 80 ? -20.303 -12.420 -29.502 1.00 89.62 80 ARG A CA 1
ATOM 622 C C . ARG A 1 80 ? -21.678 -12.904 -29.962 1.00 89.62 80 ARG A C 1
ATOM 624 O O . ARG A 1 80 ? -21.753 -13.827 -30.765 1.00 89.62 80 ARG A O 1
ATOM 631 N N . SER A 1 81 ? -22.756 -12.314 -29.454 1.00 87.25 81 SER A N 1
ATOM 632 C CA . SER A 1 81 ? -24.122 -12.701 -29.827 1.00 87.25 81 SER A CA 1
ATOM 633 C C . SER A 1 81 ? -24.442 -12.340 -31.278 1.00 87.25 81 SER A C 1
ATOM 635 O O . SER A 1 81 ? -25.092 -13.124 -31.967 1.00 87.25 81 SER A O 1
ATOM 637 N N . ASP A 1 82 ? -23.956 -11.194 -31.753 1.00 91.75 82 ASP A N 1
ATOM 638 C CA . ASP A 1 82 ? -24.142 -10.740 -33.133 1.00 91.75 82 ASP A CA 1
ATOM 639 C C . ASP A 1 82 ? -23.358 -11.613 -34.116 1.00 91.75 82 ASP A C 1
ATOM 641 O O . ASP A 1 82 ? -23.932 -12.090 -35.092 1.00 91.75 82 ASP A O 1
ATOM 645 N N . LEU A 1 83 ? -22.104 -11.949 -33.793 1.00 88.50 83 LEU A N 1
ATOM 646 C CA . LEU A 1 83 ? -21.302 -12.887 -34.584 1.00 88.50 83 LEU A CA 1
ATOM 647 C C . LEU A 1 83 ? -21.961 -14.271 -34.671 1.00 88.50 83 LEU A C 1
ATOM 649 O O . LEU A 1 83 ? -21.985 -14.899 -35.730 1.00 88.50 83 LEU A O 1
ATOM 653 N N . VAL A 1 84 ? -22.517 -14.755 -33.557 1.00 88.75 84 VAL A N 1
ATOM 654 C CA . VAL A 1 84 ? -23.248 -16.027 -33.526 1.00 88.75 84 VAL A CA 1
ATOM 655 C C . VAL A 1 84 ? -24.483 -15.955 -34.426 1.00 88.75 84 VAL A C 1
ATOM 657 O O . VAL A 1 84 ? -24.687 -16.853 -35.240 1.00 88.75 84 VAL A O 1
ATOM 660 N N . LYS A 1 85 ? -25.281 -14.884 -34.337 1.00 84.62 85 LYS A N 1
ATOM 661 C CA . LYS A 1 85 ?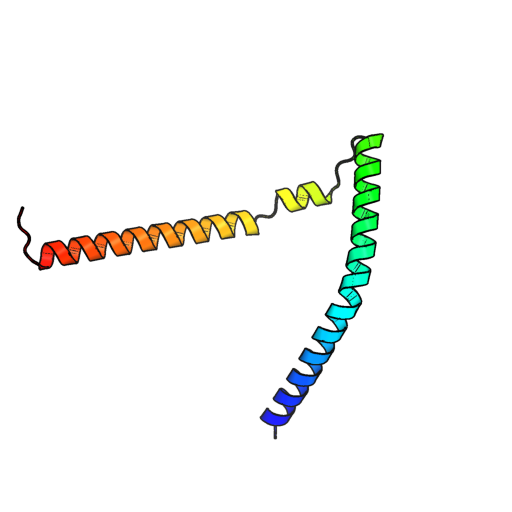 -26.453 -14.682 -35.206 1.00 84.62 85 LYS A CA 1
ATOM 662 C C . LYS A 1 85 ? -26.079 -14.625 -36.683 1.00 84.62 85 LYS A C 1
ATOM 664 O O . LYS A 1 85 ? -26.746 -15.275 -37.481 1.00 84.62 85 LYS A O 1
ATOM 669 N N . GLU A 1 86 ? -25.023 -13.894 -37.025 1.00 86.44 86 GLU A N 1
ATOM 670 C CA . GLU A 1 86 ? -24.525 -13.775 -38.396 1.00 86.44 86 GLU A CA 1
ATOM 671 C C . GLU A 1 86 ? -24.049 -15.130 -38.937 1.00 86.44 86 GLU A C 1
ATOM 673 O O . GLU A 1 86 ? -24.362 -15.517 -40.063 1.00 86.44 86 GLU A O 1
ATOM 678 N N . THR A 1 87 ? -23.357 -15.908 -38.103 1.00 83.94 87 THR A N 1
ATOM 679 C CA . THR A 1 87 ? -22.932 -17.266 -38.457 1.00 83.94 87 THR A CA 1
ATOM 680 C C . THR A 1 87 ? -24.146 -18.155 -38.740 1.00 83.94 87 THR A C 1
ATOM 682 O O . THR A 1 87 ? -24.178 -18.837 -39.762 1.00 83.94 87 THR A O 1
ATOM 685 N N . PHE A 1 88 ? -25.182 -18.115 -37.895 1.00 83.88 88 PHE A N 1
ATOM 686 C CA . PHE A 1 88 ? -26.409 -18.892 -38.113 1.00 83.88 88 PHE A CA 1
ATOM 687 C C . PHE A 1 88 ? -27.215 -18.425 -39.335 1.00 83.88 88 PHE A C 1
ATOM 689 O O . PHE A 1 88 ? -27.786 -19.268 -40.030 1.00 83.88 88 PHE A O 1
ATOM 696 N N . SER A 1 89 ? -27.248 -17.121 -39.634 1.00 78.06 89 SER A N 1
ATOM 697 C CA . SER A 1 89 ? -27.915 -16.610 -40.838 1.00 78.06 89 SER A CA 1
ATOM 698 C C . SER A 1 89 ? -27.173 -16.998 -42.116 1.00 78.06 89 SER A C 1
ATOM 700 O O . SER A 1 89 ? -27.809 -17.399 -43.088 1.00 78.06 89 SER A O 1
ATOM 702 N N . ASN A 1 90 ? -25.839 -16.938 -42.105 1.00 77.69 90 ASN A N 1
ATOM 703 C CA . ASN A 1 90 ? -25.006 -17.283 -43.258 1.00 77.69 90 ASN A CA 1
ATOM 704 C C . ASN A 1 90 ? -24.958 -18.795 -43.519 1.00 77.69 90 ASN A C 1
ATOM 706 O O . ASN A 1 90 ? -24.840 -19.210 -44.669 1.00 77.69 90 ASN A O 1
ATOM 710 N N . LEU A 1 91 ? -25.115 -19.628 -42.483 1.00 75.62 91 LEU A N 1
ATOM 711 C CA . LEU A 1 91 ? -25.252 -21.081 -42.632 1.00 75.62 91 LEU A CA 1
ATOM 712 C C . LEU A 1 91 ? 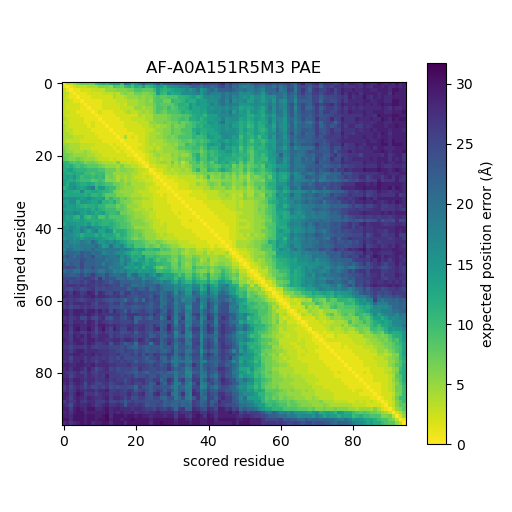-26.638 -21.538 -43.119 1.00 75.62 91 LEU A C 1
ATOM 714 O O . LEU A 1 91 ? -26.868 -22.740 -43.239 1.00 75.62 91 LEU A O 1
ATOM 718 N N . GLY A 1 92 ? -27.563 -20.621 -43.425 1.00 67.12 92 GLY A N 1
ATOM 719 C CA . GLY A 1 92 ? -28.834 -20.977 -44.055 1.00 67.12 92 GLY A CA 1
ATOM 720 C C . GLY A 1 92 ? -29.720 -21.887 -43.199 1.00 67.12 92 GLY A C 1
ATOM 721 O O . GLY A 1 92 ? -30.532 -22.632 -43.747 1.00 67.12 92 GLY A O 1
ATOM 722 N N . PHE A 1 93 ? -29.601 -21.826 -41.866 1.00 61.31 93 PHE A N 1
ATOM 723 C CA . PHE A 1 93 ? -30.526 -22.502 -40.955 1.00 61.31 93 PHE A CA 1
ATOM 724 C C . PHE A 1 93 ? -31.861 -21.741 -40.949 1.00 61.31 93 PHE A C 1
ATOM 726 O O . PHE A 1 93 ? -32.179 -20.954 -40.057 1.00 61.31 93 PHE A O 1
ATOM 733 N N . LYS A 1 94 ? -32.635 -21.926 -42.020 1.00 57.22 94 LYS A N 1
ATOM 734 C CA . LYS A 1 94 ? -34.038 -21.531 -42.080 1.00 57.22 94 LYS A CA 1
ATOM 735 C C . LYS A 1 94 ? -34.780 -22.416 -41.073 1.00 57.22 94 LYS A C 1
ATOM 737 O O . LYS A 1 94 ? -34.687 -23.637 -41.165 1.00 57.22 94 LYS A O 1
ATOM 742 N N . LYS A 1 95 ? -35.421 -21.790 -40.083 1.00 55.09 95 LYS A N 1
ATOM 743 C CA . LYS A 1 95 ? -36.340 -22.460 -39.152 1.00 55.09 95 LYS A CA 1
ATOM 744 C C . LYS A 1 95 ? -37.400 -23.251 -39.915 1.00 55.09 95 LYS A C 1
ATOM 746 O O . LYS A 1 95 ? -37.873 -22.719 -40.947 1.00 55.09 95 LYS A O 1
#

Foldseek 3Di:
DVVVVVVVVVVVVVVVVVVVCVVVVVVVVVVVVVVVVVQVVCCVPPVDDDPVVVVVVPPVVVVVVVVVVVVVVVVVVVVVVVVVVVVCVVVVPDD

Radius of gyration: 26.63 Å; Cα contacts (8 Å, |Δi|>4): 8; chains: 1; bounding box: 64×34×68 Å